Protein AF-A0A3N5JTE5-F1 (afdb_monomer_lite)

Foldseek 3Di:
DDPVVVVVVVVVVVCCVVPNPDDDDDDDDDDDDDDDPPPVQPLVPDQALVSNCVSPFCPDQDPLSVVFQGFQQKDADLQALEEEEEAEADPVCSVPSYHLPPPSNVVVQVVQVVVVHGRNRYIYYYLARGADVPNDGDDPVRSVVRNVSVVSSCVRNVHNYYHYDDDNSVCSVVVDPDDPDD

Structure (mmCIF, N/CA/C/O backbone):
data_AF-A0A3N5JTE5-F1
#
_entry.id   AF-A0A3N5JTE5-F1
#
loop_
_atom_site.group_PDB
_atom_site.id
_atom_site.type_symbol
_atom_site.label_atom_id
_atom_site.label_alt_id
_atom_site.label_comp_id
_atom_site.label_asym_id
_atom_site.label_entity_id
_atom_site.label_seq_id
_atom_site.pdbx_PDB_ins_code
_atom_site.Cartn_x
_atom_site.Cartn_y
_atom_site.Cartn_z
_atom_site.occupancy
_atom_site.B_iso_or_equiv
_atom_site.auth_seq_id
_atom_site.auth_comp_id
_atom_site.auth_asym_id
_atom_site.auth_atom_id
_atom_site.pdbx_PDB_model_num
ATOM 1 N N 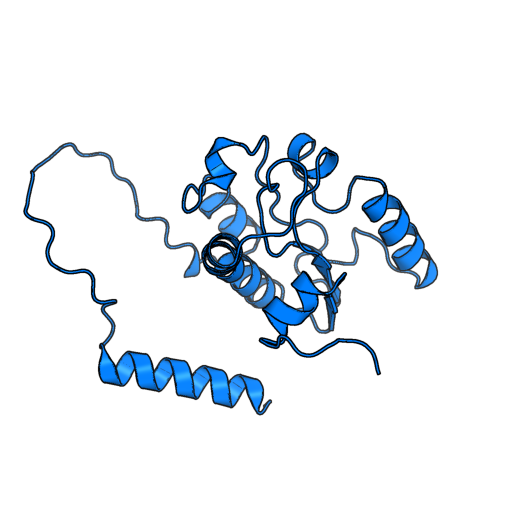. MET A 1 1 ? -1.242 15.566 20.775 1.00 49.59 1 MET A N 1
ATOM 2 C CA . MET A 1 1 ? -0.903 16.072 19.432 1.00 49.59 1 MET A CA 1
ATOM 3 C C . MET A 1 1 ? 0.564 15.757 19.233 1.00 49.59 1 MET A C 1
ATOM 5 O O . MET A 1 1 ? 1.393 16.322 19.936 1.00 49.59 1 MET A O 1
ATOM 9 N N . ASP A 1 2 ? 0.837 14.717 18.450 1.00 66.81 2 ASP A N 1
ATOM 10 C CA . ASP A 1 2 ? 2.086 13.958 18.508 1.00 66.81 2 ASP A CA 1
ATOM 11 C C . ASP A 1 2 ? 3.288 14.742 17.982 1.00 66.81 2 ASP A C 1
ATOM 13 O O . ASP A 1 2 ? 3.189 15.488 17.007 1.00 66.81 2 ASP A O 1
ATOM 17 N N . ALA A 1 3 ? 4.446 14.543 18.616 1.00 60.31 3 ALA A N 1
ATOM 18 C CA . ALA A 1 3 ? 5.701 15.216 18.275 1.00 60.31 3 ALA A CA 1
ATOM 19 C C . ALA A 1 3 ? 6.102 15.038 16.796 1.00 60.31 3 ALA A C 1
ATOM 21 O O . ALA A 1 3 ? 6.791 15.885 16.232 1.00 60.31 3 ALA A O 1
ATOM 22 N N . ILE A 1 4 ? 5.632 13.963 16.158 1.00 61.03 4 ILE A N 1
ATOM 23 C CA . ILE A 1 4 ? 5.839 13.664 14.738 1.00 61.03 4 ILE A CA 1
ATOM 24 C C . ILE A 1 4 ? 5.017 14.605 13.853 1.00 61.03 4 ILE A C 1
ATOM 26 O O . ILE A 1 4 ? 5.566 15.208 12.935 1.00 61.03 4 ILE A O 1
ATOM 30 N N . ILE A 1 5 ? 3.734 14.806 14.174 1.00 63.41 5 ILE A N 1
ATOM 31 C CA . ILE A 1 5 ? 2.852 15.730 13.447 1.00 63.41 5 ILE A CA 1
ATOM 32 C C . ILE A 1 5 ? 3.439 17.141 13.508 1.00 63.41 5 ILE A C 1
ATOM 34 O O . ILE A 1 5 ? 3.558 17.808 12.485 1.00 63.41 5 ILE A O 1
ATOM 38 N N . TYR A 1 6 ? 3.905 17.564 14.687 1.00 65.31 6 TYR A N 1
ATOM 39 C CA . TYR A 1 6 ? 4.551 18.867 14.843 1.00 65.31 6 TYR A CA 1
ATOM 40 C C . TYR A 1 6 ? 5.797 19.011 13.957 1.00 65.31 6 TYR A C 1
ATOM 42 O O . TYR A 1 6 ? 5.994 20.048 13.329 1.00 65.31 6 TYR A O 1
ATOM 50 N N . LYS A 1 7 ? 6.619 17.963 13.853 1.00 65.19 7 LYS A N 1
ATOM 51 C CA . LYS A 1 7 ? 7.844 17.981 13.045 1.00 65.19 7 LYS A CA 1
ATOM 52 C C . LYS A 1 7 ? 7.551 18.034 11.542 1.00 65.19 7 LYS A C 1
ATOM 54 O O . LYS A 1 7 ? 8.237 18.754 10.824 1.00 65.19 7 LYS A O 1
ATOM 59 N N . ILE A 1 8 ? 6.500 17.346 11.096 1.00 65.25 8 ILE A N 1
ATOM 60 C CA . ILE A 1 8 ? 6.012 17.384 9.711 1.00 65.25 8 ILE A CA 1
ATOM 61 C C . ILE A 1 8 ? 5.494 18.786 9.364 1.00 65.25 8 ILE A C 1
ATOM 63 O O . ILE A 1 8 ? 5.892 19.347 8.347 1.00 65.25 8 ILE A O 1
ATOM 67 N N . TYR A 1 9 ? 4.685 19.397 10.235 1.00 72.12 9 TYR A N 1
ATOM 68 C CA . TYR A 1 9 ? 4.211 20.770 10.024 1.00 72.12 9 TYR A CA 1
ATOM 69 C C . TYR A 1 9 ? 5.360 21.780 9.938 1.00 72.12 9 TYR A C 1
ATOM 71 O O . TYR A 1 9 ? 5.338 22.646 9.070 1.00 72.12 9 TYR A O 1
ATOM 79 N N . GLN A 1 10 ? 6.380 21.651 10.791 1.00 70.75 10 GLN A N 1
ATOM 80 C CA . GLN A 1 10 ? 7.549 22.538 10.764 1.00 70.75 10 GLN A CA 1
ATOM 81 C C . GLN A 1 10 ? 8.352 22.417 9.460 1.00 70.75 10 GLN A C 1
ATOM 83 O O . GLN A 1 10 ? 8.784 23.432 8.921 1.00 70.75 10 GLN A O 1
ATOM 88 N N . LEU A 1 11 ? 8.504 21.201 8.925 1.00 68.12 11 LEU A N 1
ATOM 89 C CA . LEU A 1 11 ? 9.159 20.964 7.633 1.00 68.12 11 LEU A CA 1
ATOM 90 C C . LEU A 1 11 ? 8.391 21.620 6.476 1.00 68.12 11 LEU A C 1
ATOM 92 O O . LEU A 1 11 ? 8.987 22.351 5.688 1.00 68.12 11 LEU A O 1
ATOM 96 N N . PHE A 1 12 ? 7.067 21.443 6.425 1.00 67.62 12 PHE A N 1
ATOM 97 C CA . PHE A 1 12 ? 6.233 22.071 5.395 1.00 67.62 12 PHE A CA 1
ATOM 98 C C . PHE A 1 12 ? 6.225 23.602 5.491 1.00 67.62 12 PHE A C 1
ATOM 100 O O . PHE A 1 12 ? 6.257 24.281 4.468 1.00 67.62 12 PHE A O 1
ATOM 107 N N . SER A 1 13 ? 6.217 24.169 6.701 1.00 68.94 13 SER A N 1
ATOM 108 C CA . SER A 1 13 ? 6.288 25.624 6.879 1.00 68.94 13 SER A CA 1
ATOM 109 C C . SER A 1 13 ? 7.618 26.210 6.400 1.00 68.94 13 SER A C 1
ATOM 111 O O . SER A 1 13 ? 7.609 27.264 5.771 1.00 68.94 13 SER A O 1
ATOM 113 N N . GLN A 1 14 ? 8.740 25.521 6.633 1.00 71.31 14 GLN A N 1
ATOM 114 C CA . GLN A 1 14 ? 10.054 25.977 6.169 1.00 71.31 14 GLN A CA 1
ATOM 115 C C . GLN A 1 14 ? 10.188 25.933 4.643 1.00 71.31 14 GLN A C 1
ATOM 117 O O . GLN A 1 14 ? 10.749 26.860 4.067 1.00 71.31 14 GLN A O 1
ATOM 122 N N . GLU A 1 15 ? 9.648 24.913 3.968 1.00 64.81 15 GLU A N 1
ATOM 123 C CA . GLU A 1 15 ? 9.653 24.870 2.497 1.00 64.81 15 GLU A CA 1
ATOM 124 C C . GLU A 1 15 ? 8.791 25.980 1.878 1.00 64.81 15 GLU A C 1
ATOM 126 O O . GLU A 1 15 ? 9.218 26.620 0.916 1.00 64.81 15 GLU A O 1
ATOM 131 N N . ILE A 1 16 ? 7.621 26.266 2.458 1.00 66.25 16 ILE A N 1
ATOM 132 C CA . ILE A 1 16 ? 6.728 27.343 1.997 1.00 66.25 16 ILE A CA 1
ATOM 133 C C . ILE A 1 16 ? 7.362 28.724 2.211 1.00 66.25 16 ILE A C 1
ATOM 135 O O . ILE A 1 16 ? 7.219 29.605 1.365 1.00 66.25 16 ILE A O 1
ATOM 139 N N . GLU A 1 17 ? 8.079 28.930 3.317 1.00 71.19 17 GLU A N 1
ATOM 140 C CA . GLU A 1 17 ? 8.771 30.193 3.595 1.00 71.19 17 GLU A CA 1
ATOM 141 C C . GLU A 1 17 ? 9.964 30.419 2.650 1.00 71.19 17 GLU A C 1
ATOM 143 O O . GLU A 1 17 ? 10.238 31.555 2.263 1.00 71.19 17 GLU A O 1
ATOM 148 N N . LEU A 1 18 ? 10.642 29.344 2.231 1.00 57.78 18 LEU A N 1
ATOM 149 C CA . LEU A 1 18 ? 11.830 29.425 1.378 1.00 57.78 18 LEU A CA 1
ATOM 150 C C . LEU A 1 18 ? 11.510 29.514 -0.124 1.00 57.78 18 LEU A C 1
ATOM 152 O O . LEU A 1 18 ? 12.254 30.161 -0.862 1.00 57.78 18 LEU A O 1
ATOM 156 N N . TYR A 1 19 ? 10.428 28.875 -0.580 1.00 62.12 19 TYR A N 1
ATOM 157 C CA . TYR A 1 19 ? 10.093 28.750 -2.007 1.00 62.12 19 TYR A CA 1
ATOM 158 C C . TYR A 1 19 ? 8.733 29.353 -2.392 1.00 62.12 19 TYR A C 1
ATOM 160 O O . TYR A 1 19 ? 8.390 29.401 -3.572 1.00 62.12 19 TYR A O 1
ATOM 168 N N . GLY A 1 20 ? 7.954 29.852 -1.429 1.00 62.81 20 GLY A N 1
ATOM 169 C CA . GLY A 1 20 ? 6.567 30.235 -1.678 1.00 62.81 20 GLY A CA 1
ATOM 170 C C . GLY A 1 20 ? 5.714 29.031 -2.091 1.00 62.81 20 GLY A C 1
ATOM 171 O O . GLY A 1 20 ? 6.067 27.878 -1.859 1.00 62.81 20 GLY A O 1
ATOM 172 N N . ASN A 1 21 ? 4.564 29.288 -2.717 1.00 59.22 21 ASN A N 1
ATOM 173 C CA . ASN A 1 21 ? 3.636 28.233 -3.145 1.00 59.22 21 ASN A CA 1
ATOM 174 C C . ASN A 1 21 ? 3.978 27.636 -4.530 1.00 59.22 21 ASN A C 1
ATOM 176 O O . ASN A 1 21 ? 3.153 26.939 -5.120 1.00 59.22 21 ASN A O 1
ATOM 180 N N . GLU A 1 22 ? 5.164 27.930 -5.068 1.00 55.03 22 GLU A N 1
ATOM 181 C CA . GLU A 1 22 ? 5.630 27.461 -6.373 1.00 55.03 22 GLU A CA 1
ATOM 182 C C . GLU A 1 22 ? 6.799 26.484 -6.186 1.00 55.03 22 GLU A C 1
ATOM 184 O O . GLU A 1 22 ? 7.889 26.858 -5.759 1.00 55.03 22 GLU A O 1
ATOM 189 N N . LEU A 1 23 ? 6.595 25.209 -6.536 1.00 45.91 23 LEU A N 1
ATOM 190 C CA . LEU A 1 23 ? 7.712 24.279 -6.710 1.00 45.91 23 LEU A CA 1
ATOM 191 C C . LEU A 1 23 ? 8.561 24.770 -7.891 1.00 45.91 23 LEU A C 1
ATOM 193 O O . LEU A 1 23 ? 8.061 24.869 -9.011 1.00 45.91 23 LEU A O 1
ATOM 197 N N . ALA A 1 24 ? 9.842 25.053 -7.652 1.00 39.28 24 ALA A N 1
ATOM 198 C CA . ALA A 1 24 ? 10.766 25.571 -8.656 1.00 39.28 24 ALA A CA 1
ATOM 199 C C . ALA A 1 24 ? 10.972 24.591 -9.834 1.00 39.28 24 ALA A C 1
ATOM 201 O O . ALA A 1 24 ? 11.871 23.750 -9.826 1.00 39.28 24 ALA A O 1
ATOM 202 N N . LEU A 1 25 ? 10.160 24.732 -10.881 1.00 42.03 25 LEU A N 1
ATOM 203 C CA . LEU A 1 25 ? 10.433 24.223 -12.221 1.00 42.03 25 LEU A CA 1
ATOM 204 C C . LEU A 1 25 ? 10.873 25.415 -13.079 1.00 42.03 25 LEU A C 1
ATOM 206 O O . LEU A 1 25 ? 10.119 26.364 -13.273 1.00 42.03 25 LEU A O 1
ATOM 210 N N . GLY A 1 26 ? 12.121 25.391 -13.553 1.00 35.72 26 GLY A N 1
ATOM 211 C CA . GLY A 1 26 ? 12.658 26.426 -14.442 1.00 35.72 26 GLY A CA 1
ATOM 212 C C . GLY A 1 26 ? 11.864 26.558 -15.755 1.00 35.72 26 GLY A C 1
ATOM 213 O O . GLY A 1 26 ? 11.117 25.648 -16.122 1.00 35.72 26 GLY A O 1
ATOM 214 N N . PRO A 1 27 ? 12.016 27.678 -16.487 1.00 36.28 27 PRO A N 1
ATOM 215 C CA . PRO A 1 27 ? 11.136 28.013 -17.600 1.00 36.28 27 PRO A CA 1
ATOM 216 C C . PRO A 1 27 ? 11.341 27.065 -18.788 1.00 36.28 27 PRO A C 1
ATOM 218 O O . PRO A 1 27 ? 12.437 26.970 -19.344 1.00 36.28 27 PRO A O 1
ATOM 221 N N . VAL A 1 28 ? 10.265 26.398 -19.208 1.00 40.78 28 VAL A N 1
ATOM 222 C CA . VAL A 1 28 ? 10.202 25.667 -20.478 1.00 40.78 28 VAL A CA 1
ATOM 223 C C . VAL A 1 28 ? 9.650 26.619 -21.535 1.00 40.78 28 VAL A C 1
ATOM 225 O O . VAL A 1 28 ? 8.559 27.167 -21.387 1.00 40.78 28 VAL A O 1
ATOM 228 N N . ALA A 1 29 ? 10.449 26.854 -22.575 1.00 35.16 29 ALA A N 1
ATOM 229 C CA . ALA A 1 29 ? 10.121 27.730 -23.689 1.00 35.16 29 ALA A CA 1
ATOM 230 C C . ALA A 1 29 ? 8.839 27.285 -24.413 1.00 35.16 29 ALA A C 1
ATOM 232 O O . ALA A 1 29 ? 8.602 26.095 -24.624 1.00 35.16 29 ALA A O 1
ATOM 233 N N . ALA A 1 30 ? 8.042 28.282 -24.789 1.00 42.50 30 ALA A N 1
ATOM 234 C CA . ALA A 1 30 ? 6.744 28.154 -25.427 1.00 42.50 30 ALA A CA 1
ATOM 235 C C . ALA A 1 30 ? 6.792 27.377 -26.753 1.00 42.50 30 ALA A C 1
ATOM 237 O O . ALA A 1 30 ? 7.586 27.685 -27.643 1.00 42.50 30 ALA A O 1
ATOM 238 N N . ALA A 1 31 ? 5.868 26.430 -26.898 1.00 35.78 31 ALA A N 1
ATOM 239 C CA . ALA A 1 31 ? 5.375 25.954 -28.181 1.00 35.78 31 ALA A CA 1
ATOM 240 C C . ALA A 1 31 ? 3.849 25.840 -28.075 1.00 35.78 31 ALA A C 1
ATOM 242 O O . ALA A 1 31 ? 3.325 25.173 -27.182 1.00 35.78 31 ALA A O 1
ATOM 243 N N . GLU A 1 32 ? 3.163 26.575 -28.944 1.00 35.03 32 GLU A N 1
ATOM 244 C CA . GLU A 1 32 ? 1.717 26.762 -28.955 1.00 35.03 32 GLU A CA 1
ATOM 245 C C . GLU A 1 32 ? 0.965 25.568 -29.573 1.00 35.03 32 GLU A C 1
ATOM 247 O O . GLU A 1 32 ? 1.311 25.065 -30.639 1.00 35.03 32 GLU A O 1
ATOM 252 N N . ASP A 1 33 ? -0.108 25.211 -28.865 1.00 36.53 33 ASP A N 1
ATOM 253 C CA . ASP A 1 33 ? -1.443 24.823 -29.331 1.00 36.53 33 ASP A CA 1
ATOM 254 C C . ASP A 1 33 ? -1.686 23.460 -30.011 1.00 36.53 33 ASP A C 1
ATOM 256 O O . ASP A 1 33 ? -1.514 23.273 -31.212 1.00 36.53 33 ASP A O 1
ATOM 260 N N . GLN A 1 34 ? -2.259 22.544 -29.220 1.00 37.78 34 GLN A N 1
ATOM 261 C CA . GLN A 1 34 ? -3.394 21.699 -29.604 1.00 37.78 34 GLN A CA 1
ATOM 262 C C . GLN A 1 34 ? -4.218 21.417 -28.340 1.00 37.78 34 GLN A C 1
ATOM 264 O O . GLN A 1 34 ? -3.802 20.671 -27.453 1.00 37.78 34 GLN A O 1
ATOM 269 N N . GLN A 1 35 ? -5.390 22.048 -28.254 1.00 40.25 35 GLN A N 1
ATOM 270 C CA . GLN A 1 35 ? -6.387 21.864 -27.202 1.00 40.25 35 GLN A CA 1
ATOM 271 C C . GLN A 1 35 ? -6.738 20.384 -27.004 1.00 40.25 35 GLN A C 1
ATOM 273 O O . GLN A 1 35 ? -7.597 19.823 -27.676 1.00 40.25 35 GLN A O 1
ATOM 278 N N . THR A 1 36 ? -6.106 19.768 -26.010 1.00 33.97 36 THR A N 1
ATOM 279 C CA . THR A 1 36 ? -6.683 18.647 -25.274 1.00 33.97 36 THR A CA 1
ATOM 280 C C . THR A 1 36 ? -6.811 19.151 -23.850 1.00 33.97 36 THR A C 1
ATOM 282 O O . THR A 1 36 ? -5.807 19.451 -23.208 1.00 33.97 36 THR A O 1
ATOM 285 N N . THR A 1 37 ? -8.036 19.328 -23.369 1.00 36.91 37 THR A N 1
ATOM 286 C CA . THR A 1 37 ? -8.341 19.683 -21.980 1.00 36.91 37 THR A CA 1
ATOM 287 C C . THR A 1 37 ? -7.919 18.540 -21.056 1.00 36.91 37 THR A C 1
ATOM 289 O O . THR A 1 37 ? -8.747 17.778 -20.567 1.00 36.91 37 THR A O 1
ATOM 292 N N . LEU A 1 38 ? -6.617 18.379 -20.841 1.00 41.25 38 LEU A N 1
ATOM 293 C CA . LEU A 1 38 ? -6.073 17.585 -19.755 1.00 41.25 38 LEU A CA 1
ATOM 294 C C . LEU A 1 38 ? -6.146 18.484 -18.528 1.00 41.25 38 LEU A C 1
ATOM 296 O O . LEU A 1 38 ? -5.224 19.246 -18.247 1.00 41.25 38 LEU A O 1
ATOM 300 N N . GLN A 1 39 ? -7.283 18.442 -17.831 1.00 41.81 39 GLN A N 1
ATOM 301 C CA . GLN A 1 39 ? -7.311 18.873 -16.440 1.00 41.81 39 GLN A CA 1
ATOM 302 C C . GLN A 1 39 ? -6.150 18.152 -15.757 1.00 41.81 39 GLN A C 1
ATOM 304 O O . GLN A 1 39 ? -6.124 16.922 -15.709 1.00 41.81 39 GLN A O 1
ATOM 309 N N . SER A 1 40 ? -5.145 18.901 -15.311 1.00 54.88 40 SER A N 1
ATOM 310 C CA . SER A 1 40 ? -4.087 18.369 -14.466 1.00 54.88 40 SER A CA 1
ATOM 311 C C . SER A 1 40 ? -4.775 17.758 -13.251 1.00 54.88 40 SER A C 1
ATOM 313 O O . SER A 1 40 ? -5.314 18.490 -12.421 1.00 54.88 40 SER A O 1
ATOM 315 N N . VAL A 1 41 ? -4.857 16.431 -13.201 1.00 61.12 41 VAL A N 1
ATOM 316 C CA . VAL A 1 41 ? -5.575 15.726 -12.143 1.00 61.12 41 VAL A CA 1
ATOM 317 C C . VAL A 1 41 ? -4.888 16.039 -10.816 1.00 61.12 41 VAL A C 1
ATOM 319 O O . VAL A 1 41 ? -3.781 15.567 -10.553 1.00 61.12 41 VAL A O 1
ATOM 322 N N . ASN A 1 42 ? -5.524 16.873 -9.995 1.00 87.12 42 ASN A N 1
ATOM 323 C CA . ASN A 1 42 ? -5.021 17.242 -8.679 1.00 87.12 42 ASN A CA 1
ATOM 324 C C . ASN A 1 42 ? -5.505 16.213 -7.655 1.00 87.12 42 ASN A C 1
ATOM 326 O O . ASN A 1 42 ? -6.423 16.469 -6.878 1.00 87.12 42 ASN A O 1
ATOM 330 N N . TRP A 1 43 ? -4.898 15.027 -7.683 1.00 95.25 43 TRP A N 1
ATOM 331 C CA . TRP A 1 43 ? -5.279 13.916 -6.809 1.00 95.25 43 TRP A CA 1
ATOM 332 C C . TRP A 1 43 ? -5.114 14.223 -5.316 1.00 95.25 43 TRP A C 1
ATOM 334 O O . TRP A 1 43 ? -5.728 13.583 -4.463 1.00 95.25 43 TRP A O 1
ATOM 344 N N . GLN A 1 44 ? -4.323 15.242 -4.980 1.00 94.88 44 GLN A N 1
ATOM 345 C CA . GLN A 1 44 ? -4.159 15.738 -3.619 1.00 94.88 44 GLN A CA 1
ATOM 346 C C . GLN A 1 44 ? -5.469 16.302 -3.045 1.00 94.88 44 GLN A C 1
ATOM 348 O O . GLN A 1 44 ? -5.659 16.286 -1.828 1.00 94.88 44 GLN A O 1
ATOM 353 N N . GLN A 1 45 ? -6.381 16.765 -3.906 1.00 95.19 45 GLN A N 1
ATOM 354 C CA . GLN A 1 45 ? -7.695 17.283 -3.520 1.00 95.19 45 GLN A CA 1
ATOM 355 C C . GLN A 1 45 ? -8.784 16.209 -3.444 1.00 95.19 45 GLN A C 1
ATOM 357 O O . GLN A 1 45 ? -9.904 16.547 -3.066 1.00 95.19 45 GLN A O 1
ATOM 362 N N . ALA A 1 46 ? -8.469 14.941 -3.743 1.00 96.81 46 ALA A N 1
ATOM 363 C CA . ALA A 1 46 ? -9.427 13.852 -3.604 1.00 96.81 46 ALA A CA 1
ATOM 364 C C . ALA A 1 46 ? -10.061 13.866 -2.205 1.00 96.81 46 ALA A C 1
ATOM 366 O O . ALA A 1 46 ? -9.362 13.988 -1.192 1.00 96.81 46 ALA A O 1
ATOM 367 N N . SER A 1 47 ? -11.385 13.743 -2.174 1.00 96.81 47 SER A N 1
ATOM 368 C CA . SER A 1 47 ? -12.218 13.777 -0.968 1.00 96.81 47 SER A CA 1
ATOM 369 C C . SER A 1 47 ? -12.619 12.383 -0.478 1.00 96.81 47 SER A C 1
ATOM 371 O O . SER A 1 47 ? -13.117 12.232 0.637 1.00 96.81 47 SER A O 1
ATOM 373 N N . SER A 1 48 ? -12.379 11.354 -1.293 1.00 97.75 48 SER A N 1
ATOM 374 C CA . SER A 1 48 ? -12.657 9.953 -0.976 1.00 97.75 48 SER A CA 1
ATOM 375 C C . SER A 1 48 ? -11.615 9.014 -1.587 1.00 97.75 48 SER A C 1
ATOM 377 O O . SER A 1 48 ? -10.887 9.382 -2.511 1.00 97.75 48 SER A O 1
ATOM 379 N N . LEU A 1 49 ? -11.531 7.783 -1.069 1.00 98.12 49 LEU A N 1
ATOM 380 C CA . LEU A 1 49 ? -10.643 6.753 -1.624 1.00 98.12 49 LEU A CA 1
ATOM 381 C C . LEU A 1 49 ? -11.028 6.355 -3.052 1.00 98.12 49 LEU A C 1
ATOM 383 O O . LEU A 1 49 ? -10.140 6.061 -3.846 1.00 98.12 49 LEU A O 1
ATOM 387 N N . GLU A 1 50 ? -12.323 6.350 -3.362 1.00 97.69 50 GLU A N 1
ATOM 388 C CA . GLU A 1 50 ? -12.845 6.071 -4.703 1.00 97.69 50 GLU A CA 1
ATOM 389 C C . GLU A 1 50 ? -12.384 7.147 -5.689 1.00 97.69 50 GLU A C 1
ATOM 391 O O . GLU A 1 50 ? -11.736 6.834 -6.684 1.00 97.69 50 GLU A O 1
ATOM 396 N N . GLU A 1 51 ? -12.581 8.422 -5.339 1.00 97.62 51 GLU A N 1
ATOM 397 C CA . GLU A 1 51 ? -12.110 9.546 -6.149 1.00 97.62 51 GLU A CA 1
ATOM 398 C C . GLU A 1 51 ? -10.586 9.512 -6.336 1.00 97.62 51 GLU A C 1
ATOM 400 O O . GLU A 1 51 ? -10.087 9.707 -7.445 1.00 97.62 51 GLU A O 1
ATOM 405 N N . LEU A 1 52 ? -9.834 9.213 -5.271 1.00 98.31 52 LEU A N 1
ATOM 406 C CA . LEU A 1 52 ? -8.386 9.064 -5.365 1.00 98.31 52 LEU A CA 1
ATOM 407 C C . LEU A 1 52 ? -8.009 7.938 -6.336 1.00 98.31 52 LEU A C 1
ATOM 409 O O . LEU A 1 52 ? -7.126 8.138 -7.169 1.00 98.31 52 LEU A O 1
ATOM 413 N N . ALA A 1 53 ? -8.650 6.770 -6.236 1.00 97.88 53 ALA A N 1
ATOM 414 C CA . ALA A 1 53 ? -8.384 5.631 -7.110 1.00 97.88 53 ALA A CA 1
ATOM 415 C C . ALA A 1 53 ? -8.620 5.996 -8.583 1.00 97.88 53 ALA A C 1
ATOM 417 O O . ALA A 1 53 ? -7.734 5.782 -9.418 1.00 97.88 53 ALA A O 1
ATOM 418 N N . ASP A 1 54 ? -9.754 6.627 -8.883 1.00 97.12 54 ASP A N 1
ATOM 419 C CA . ASP A 1 54 ? -10.109 7.084 -10.228 1.00 97.12 54 ASP A CA 1
ATOM 420 C C . ASP A 1 54 ? -9.095 8.084 -10.782 1.00 97.12 54 ASP A C 1
ATOM 422 O O . ASP A 1 54 ? -8.719 8.025 -11.952 1.00 97.12 54 ASP A O 1
ATOM 426 N N . GLN A 1 55 ? -8.573 8.964 -9.935 1.00 97.31 55 GLN A N 1
ATOM 427 C CA . GLN A 1 55 ? -7.622 9.990 -10.344 1.00 97.31 55 GLN A CA 1
ATOM 428 C C . GLN A 1 55 ? -6.209 9.449 -10.608 1.00 97.31 55 GLN A C 1
ATOM 430 O O . GLN A 1 55 ? -5.482 10.019 -11.424 1.00 97.31 55 GLN A O 1
ATOM 435 N N . ILE A 1 56 ? -5.800 8.353 -9.956 1.00 97.56 56 ILE A N 1
ATOM 436 C CA . ILE A 1 56 ? -4.406 7.873 -10.012 1.00 97.56 56 ILE A CA 1
ATOM 437 C C . ILE A 1 56 ? -4.213 6.534 -10.730 1.00 97.56 56 ILE A C 1
ATOM 439 O O . ILE A 1 56 ? -3.067 6.171 -11.002 1.00 97.56 56 ILE A O 1
ATOM 443 N N . HIS A 1 57 ? -5.274 5.786 -11.056 1.00 97.38 57 HIS A N 1
ATOM 444 C CA . HIS A 1 57 ? -5.142 4.434 -11.626 1.00 97.38 57 HIS A CA 1
ATOM 445 C C . HIS A 1 57 ? -4.364 4.386 -12.957 1.00 97.38 57 HIS A C 1
ATOM 447 O O . HIS A 1 57 ? -3.762 3.365 -13.301 1.00 97.38 57 HIS A O 1
ATOM 453 N N . THR A 1 58 ? -4.317 5.499 -13.694 1.00 96.94 58 THR A N 1
ATOM 454 C CA . THR A 1 58 ? -3.559 5.643 -14.947 1.00 96.94 58 THR A CA 1
ATOM 455 C C . THR A 1 58 ? -2.131 6.158 -14.757 1.00 96.94 58 THR A C 1
ATOM 457 O O . THR A 1 58 ? -1.414 6.296 -15.742 1.00 96.94 58 THR A O 1
ATOM 460 N N . CYS A 1 59 ? -1.667 6.386 -13.521 1.00 97.31 59 CYS A N 1
ATOM 461 C CA . CYS A 1 59 ? -0.371 6.997 -13.201 1.00 97.31 59 CYS A CA 1
ATOM 462 C C . CYS A 1 59 ? 0.801 6.442 -14.034 1.00 97.31 59 CYS A C 1
ATOM 464 O O . CYS A 1 59 ? 1.010 5.229 -14.095 1.00 97.31 59 CYS A O 1
ATOM 466 N N . THR A 1 60 ? 1.619 7.323 -14.617 1.00 97.25 60 THR A N 1
ATOM 467 C CA . THR A 1 60 ? 2.811 6.970 -15.416 1.00 97.25 60 THR A CA 1
ATOM 468 C C . THR A 1 60 ? 4.113 7.560 -14.866 1.00 97.25 60 THR A C 1
ATOM 470 O O . THR A 1 60 ? 5.114 7.622 -15.576 1.00 97.25 60 THR A O 1
ATOM 473 N N . LEU A 1 61 ? 4.124 7.996 -13.600 1.00 96.25 61 LEU A N 1
ATOM 474 C CA . LEU A 1 61 ? 5.238 8.755 -13.013 1.00 96.25 61 LEU A CA 1
ATOM 475 C C . LEU A 1 61 ? 6.556 7.965 -12.909 1.00 96.25 61 LEU A C 1
ATOM 477 O O . LEU A 1 61 ? 7.623 8.568 -12.854 1.00 96.25 61 LEU A O 1
ATOM 481 N N . CYS A 1 62 ? 6.513 6.628 -12.896 1.00 96.94 62 CYS A N 1
ATOM 482 C CA . CYS A 1 62 ? 7.706 5.780 -12.840 1.00 96.94 62 CYS A CA 1
ATOM 483 C C . CYS A 1 62 ? 7.683 4.660 -13.894 1.00 96.94 62 CYS A C 1
ATOM 485 O O . CYS A 1 62 ? 6.652 4.360 -14.505 1.00 96.94 62 CYS A O 1
ATOM 487 N N . GLN A 1 63 ? 8.829 3.999 -14.086 1.00 97.00 63 GLN A N 1
ATOM 488 C CA . GLN A 1 63 ? 9.009 2.959 -15.111 1.00 97.00 63 GLN A CA 1
ATOM 489 C C . GLN A 1 63 ? 8.107 1.732 -14.903 1.00 97.00 63 GLN A C 1
ATOM 491 O O . GLN A 1 63 ? 7.795 1.049 -15.874 1.00 97.00 63 GLN A O 1
ATOM 496 N N . LEU A 1 64 ? 7.639 1.478 -13.674 1.00 98.06 64 LEU A N 1
ATOM 497 C CA . LEU A 1 64 ? 6.753 0.347 -13.371 1.00 98.06 64 LEU A CA 1
ATOM 498 C C . LEU A 1 64 ? 5.418 0.420 -14.121 1.00 98.06 64 LEU A C 1
ATOM 500 O O . LEU A 1 64 ? 4.813 -0.611 -14.402 1.00 98.06 64 LEU A O 1
ATOM 504 N N . SER A 1 65 ? 4.980 1.624 -14.502 1.00 97.38 65 SER A N 1
ATOM 505 C CA . SER A 1 65 ? 3.785 1.817 -15.332 1.00 97.38 65 SER A CA 1
ATOM 506 C C . SER A 1 65 ? 3.876 1.149 -16.706 1.00 97.38 65 SER A C 1
ATOM 508 O O . SER A 1 65 ? 2.849 0.798 -17.273 1.00 97.38 65 SER A O 1
ATOM 510 N N . LYS A 1 66 ? 5.093 0.928 -17.220 1.00 96.81 66 LYS A N 1
ATOM 511 C CA . LYS A 1 66 ? 5.330 0.300 -18.527 1.00 96.81 66 LYS A CA 1
ATOM 512 C C . LYS A 1 66 ? 5.238 -1.222 -18.490 1.00 96.81 66 LYS A C 1
ATOM 514 O O . LYS A 1 66 ? 5.072 -1.836 -19.537 1.00 96.81 66 LYS A O 1
ATOM 519 N N . SER A 1 67 ? 5.417 -1.822 -17.314 1.00 95.69 67 SER A N 1
ATOM 520 C CA . SER A 1 67 ? 5.480 -3.277 -17.146 1.00 95.69 67 SER A CA 1
ATOM 521 C C . SER A 1 67 ? 4.333 -3.862 -16.330 1.00 95.69 67 SER A C 1
ATOM 523 O O . SER A 1 67 ? 4.155 -5.076 -16.367 1.00 95.69 67 SER A O 1
ATOM 525 N N . ARG A 1 68 ? 3.590 -3.042 -15.573 1.00 96.81 68 ARG A N 1
ATOM 526 C CA . ARG A 1 68 ? 2.419 -3.513 -14.821 1.00 96.81 68 ARG A CA 1
ATOM 527 C C . ARG A 1 68 ? 1.336 -4.017 -15.769 1.00 96.81 68 ARG A C 1
ATOM 529 O O . ARG A 1 68 ? 1.139 -3.450 -16.842 1.00 96.81 68 ARG A O 1
ATOM 536 N N . ASN A 1 69 ? 0.588 -5.017 -15.330 1.00 98.00 69 ASN A N 1
ATOM 537 C CA . ASN A 1 69 ? -0.671 -5.388 -15.962 1.00 98.00 69 ASN A CA 1
ATOM 538 C C . ASN A 1 69 ? -1.811 -4.542 -15.383 1.00 98.00 69 ASN A C 1
ATOM 540 O O . ASN A 1 69 ? -2.506 -3.844 -16.122 1.00 98.00 69 ASN A O 1
ATOM 544 N N . LYS A 1 70 ? -1.949 -4.520 -14.053 1.00 98.25 70 LYS A N 1
ATOM 545 C CA . LYS A 1 70 ? -2.965 -3.716 -13.372 1.00 98.25 70 LYS A CA 1
ATOM 546 C C . LYS A 1 70 ? -2.356 -2.795 -12.331 1.00 98.25 70 LYS A C 1
ATOM 548 O O . LYS A 1 70 ? -1.334 -3.076 -11.711 1.00 98.25 70 LYS A O 1
ATOM 553 N N . PHE A 1 71 ? -3.023 -1.666 -12.141 1.00 98.38 71 PHE A N 1
ATOM 554 C CA . PHE A 1 71 ? -2.782 -0.803 -11.000 1.00 98.38 71 PHE A CA 1
ATOM 555 C C . PHE A 1 71 ? -3.466 -1.408 -9.771 1.00 98.38 71 PHE A C 1
ATOM 557 O O . PHE A 1 71 ? -4.654 -1.715 -9.814 1.00 98.38 71 PHE A O 1
ATOM 564 N N . VAL A 1 72 ? -2.719 -1.584 -8.686 1.00 98.69 72 VAL A N 1
ATOM 565 C CA . VAL A 1 72 ? -3.195 -2.220 -7.454 1.00 98.69 72 VAL A CA 1
ATOM 566 C C . VAL A 1 72 ? -3.284 -1.156 -6.368 1.00 98.69 72 VAL A C 1
ATOM 568 O O . VAL A 1 72 ? -2.289 -0.818 -5.726 1.00 98.69 72 VAL A O 1
ATOM 571 N N . PHE A 1 73 ? -4.475 -0.584 -6.195 1.00 98.62 73 PHE A N 1
ATOM 572 C CA . PHE A 1 73 ? -4.697 0.577 -5.330 1.00 98.62 73 PHE A CA 1
ATOM 573 C C . PHE A 1 73 ? -4.696 0.229 -3.831 1.00 98.62 73 PHE A C 1
ATOM 575 O O . PHE A 1 73 ? -3.829 0.676 -3.065 1.00 98.62 73 PHE A O 1
ATOM 582 N N . GLY A 1 74 ? -5.691 -0.554 -3.428 1.00 97.94 74 GLY A N 1
ATOM 583 C CA . GLY A 1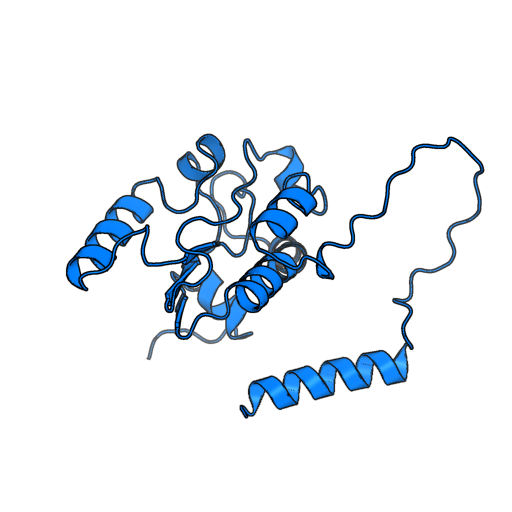 74 ? -6.044 -0.910 -2.059 1.00 97.94 74 GLY A CA 1
ATOM 584 C C . GLY A 1 74 ? -7.471 -1.465 -2.035 1.00 97.94 74 GLY A C 1
ATOM 585 O O . GLY A 1 74 ? -8.239 -1.181 -2.952 1.00 97.94 74 GLY A O 1
ATOM 586 N N . VAL A 1 75 ? -7.811 -2.283 -1.040 1.00 98.19 75 VAL A N 1
ATOM 587 C CA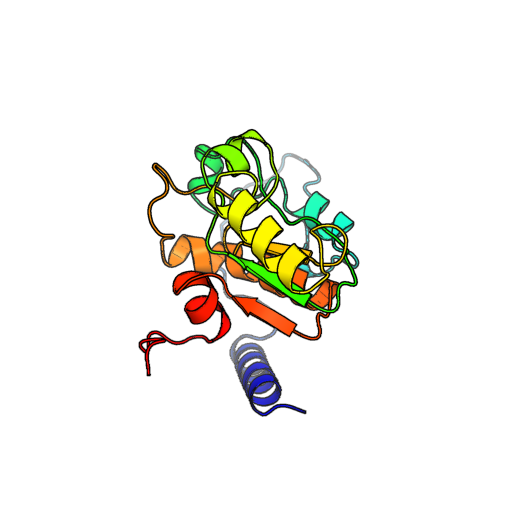 . VAL A 1 75 ? -9.139 -2.915 -0.894 1.00 98.19 75 VAL A CA 1
ATOM 588 C C . VAL A 1 75 ? -9.555 -2.982 0.572 1.00 98.19 75 VAL A C 1
ATOM 590 O O . VAL A 1 75 ? -8.711 -2.868 1.460 1.00 98.19 75 VAL A O 1
ATOM 593 N N . GLY A 1 76 ? -10.841 -3.221 0.822 1.00 97.62 76 GLY A N 1
ATOM 594 C CA . GLY A 1 76 ? -11.402 -3.383 2.164 1.00 97.62 76 GLY A CA 1
ATOM 595 C C . GLY A 1 76 ? -12.256 -2.191 2.587 1.00 97.62 76 GLY A C 1
ATOM 596 O O . GLY A 1 76 ? -12.729 -1.434 1.739 1.00 97.62 76 GLY A O 1
ATOM 597 N N . ASN A 1 77 ? -12.477 -2.029 3.890 1.00 98.12 77 ASN A N 1
ATOM 598 C CA . ASN A 1 77 ? -13.338 -0.973 4.425 1.00 98.12 77 ASN A CA 1
ATOM 599 C C . ASN A 1 77 ? -12.620 0.396 4.422 1.00 98.12 77 ASN A C 1
ATOM 601 O O . ASN A 1 77 ? -11.633 0.547 5.142 1.00 98.12 77 ASN A O 1
ATOM 605 N N . PRO A 1 78 ? -13.130 1.417 3.699 1.00 97.25 78 PRO A N 1
ATOM 606 C CA . PRO A 1 78 ? -12.568 2.774 3.679 1.00 97.25 78 PRO A CA 1
ATOM 607 C C . PRO A 1 78 ? -12.428 3.442 5.048 1.00 97.25 78 PRO A C 1
ATOM 609 O O . PRO A 1 78 ? -11.613 4.343 5.201 1.00 97.25 78 PRO A O 1
ATOM 612 N N . HIS A 1 79 ? -13.225 3.013 6.027 1.00 97.12 79 HIS A N 1
ATOM 613 C CA . HIS A 1 79 ? -13.272 3.552 7.386 1.00 97.12 79 HIS A CA 1
ATOM 614 C C . HIS A 1 79 ? -12.796 2.527 8.425 1.00 97.12 79 HIS A C 1
ATOM 616 O O . HIS A 1 79 ? -13.259 2.526 9.567 1.00 97.12 79 HIS A O 1
ATOM 622 N N . ALA A 1 80 ? -11.936 1.588 8.024 1.00 97.88 80 ALA A N 1
ATOM 623 C CA . ALA A 1 80 ? -11.400 0.586 8.930 1.00 97.88 80 ALA A CA 1
ATOM 624 C C . ALA A 1 80 ? -10.527 1.212 10.027 1.00 97.88 80 ALA A C 1
ATOM 626 O O . ALA A 1 80 ? -9.642 2.022 9.759 1.00 97.88 80 ALA A O 1
ATOM 627 N N . ASP A 1 81 ? -10.687 0.731 11.262 1.00 97.81 81 ASP A N 1
ATOM 628 C CA . ASP A 1 81 ? -9.803 1.106 12.372 1.00 97.81 81 ASP A CA 1
ATOM 629 C C . ASP A 1 81 ? -8.365 0.587 12.176 1.00 97.81 81 ASP A C 1
ATOM 631 O O . ASP A 1 81 ? -7.427 1.140 12.752 1.00 97.81 81 ASP A O 1
ATOM 635 N N . MET A 1 82 ? -8.182 -0.463 11.369 1.00 98.25 82 MET A N 1
ATOM 636 C CA . MET A 1 82 ? -6.883 -1.046 11.041 1.00 98.25 82 MET A CA 1
ATOM 637 C C . MET A 1 82 ? -6.607 -0.968 9.540 1.00 98.25 82 MET A C 1
ATOM 639 O O . MET A 1 82 ? -7.394 -1.453 8.724 1.00 98.25 82 MET A O 1
ATOM 643 N N . MET A 1 83 ? -5.430 -0.447 9.199 1.00 98.62 83 MET A N 1
ATOM 644 C CA . MET A 1 83 ? -4.874 -0.478 7.853 1.00 98.62 83 MET A CA 1
ATOM 645 C C . MET A 1 83 ? -3.642 -1.386 7.800 1.00 98.62 83 MET A C 1
ATOM 647 O O . MET A 1 83 ? -2.710 -1.233 8.584 1.00 98.62 83 MET A O 1
ATOM 651 N N . VAL A 1 84 ? -3.618 -2.329 6.865 1.00 98.62 84 VAL A N 1
ATOM 652 C CA . VAL A 1 84 ? -2.491 -3.225 6.598 1.00 98.62 84 VAL A CA 1
ATOM 653 C C . VAL A 1 84 ? -1.715 -2.695 5.398 1.00 98.62 84 VAL A C 1
ATOM 655 O O . VAL A 1 84 ? -2.296 -2.446 4.341 1.00 98.62 84 VAL A O 1
ATOM 658 N N . ILE A 1 85 ? -0.402 -2.523 5.550 1.00 98.62 85 ILE A N 1
ATOM 659 C CA . ILE A 1 85 ? 0.460 -1.951 4.511 1.00 98.62 85 ILE A CA 1
ATOM 660 C C . ILE A 1 85 ? 1.605 -2.906 4.194 1.00 98.62 85 ILE A C 1
ATOM 662 O O . ILE A 1 85 ? 2.447 -3.186 5.047 1.00 98.62 85 ILE A O 1
ATOM 666 N N . GLY A 1 86 ? 1.643 -3.380 2.952 1.00 97.75 86 GLY A N 1
ATOM 667 C CA . GLY A 1 86 ? 2.763 -4.128 2.392 1.00 97.75 86 GLY A CA 1
ATOM 668 C C . GLY A 1 86 ? 3.693 -3.282 1.524 1.00 97.75 86 GLY A C 1
ATOM 669 O O . GLY A 1 86 ? 3.580 -2.060 1.412 1.00 97.75 86 GLY A O 1
ATOM 670 N N . GLU A 1 87 ? 4.637 -3.964 0.889 1.00 97.12 87 GLU A N 1
ATOM 671 C CA . GLU A 1 87 ? 5.679 -3.359 0.064 1.00 97.12 87 GLU A CA 1
ATOM 672 C C . GLU A 1 87 ? 5.183 -3.001 -1.344 1.00 97.12 87 GLU A C 1
ATOM 674 O O . GLU A 1 87 ? 5.151 -1.831 -1.732 1.00 97.12 87 GLU A O 1
ATOM 679 N N . ALA A 1 88 ? 4.790 -4.012 -2.117 1.00 97.88 88 ALA A N 1
ATOM 680 C CA . ALA A 1 88 ? 4.415 -3.879 -3.515 1.00 97.88 88 ALA A CA 1
ATOM 681 C C . ALA A 1 88 ? 3.522 -5.052 -3.960 1.00 97.88 88 ALA A C 1
ATOM 683 O O . ALA A 1 88 ? 3.501 -6.095 -3.303 1.00 97.88 88 ALA A O 1
ATOM 684 N N . PRO A 1 89 ? 2.800 -4.922 -5.087 1.00 98.38 89 PRO A N 1
ATOM 685 C CA . PRO A 1 89 ? 2.065 -6.031 -5.681 1.00 98.38 89 PRO A CA 1
ATOM 686 C C . PRO A 1 89 ? 3.013 -7.133 -6.166 1.00 98.38 89 PRO A C 1
ATOM 688 O O . PRO A 1 89 ? 4.039 -6.846 -6.789 1.00 98.38 89 PRO A O 1
ATOM 691 N N . GLY A 1 90 ? 2.643 -8.391 -5.925 1.00 97.88 90 GLY A N 1
ATOM 692 C CA . GLY A 1 90 ? 3.263 -9.559 -6.541 1.00 97.88 90 GLY A CA 1
ATOM 693 C C . GLY A 1 90 ? 2.635 -9.899 -7.895 1.00 97.88 90 GLY A C 1
ATOM 694 O O . GLY A 1 90 ? 1.893 -9.115 -8.487 1.00 97.88 90 GLY A O 1
ATOM 695 N N . ALA A 1 91 ? 2.960 -11.084 -8.417 1.00 97.75 91 ALA A N 1
ATOM 696 C CA . ALA A 1 91 ? 2.503 -11.527 -9.737 1.00 97.75 91 ALA A CA 1
ATOM 697 C C . ALA A 1 91 ? 0.983 -11.742 -9.812 1.00 97.75 91 ALA A C 1
ATOM 699 O O . ALA A 1 91 ? 0.368 -11.404 -10.823 1.00 97.75 91 ALA A O 1
ATOM 700 N N . ASP A 1 92 ? 0.388 -12.305 -8.760 1.00 98.12 92 ASP A N 1
ATOM 701 C CA . ASP A 1 92 ? -1.054 -12.544 -8.709 1.00 98.12 92 ASP A CA 1
ATOM 702 C C . ASP A 1 92 ? -1.819 -11.240 -8.505 1.00 98.12 92 ASP A C 1
ATOM 704 O O . ASP A 1 92 ? -2.812 -11.004 -9.190 1.00 98.12 92 ASP A O 1
ATOM 708 N N . GLU A 1 93 ? -1.307 -10.357 -7.648 1.00 98.44 93 GLU A N 1
ATOM 709 C CA . GLU A 1 93 ? -1.858 -9.026 -7.407 1.00 98.44 93 GLU A CA 1
ATOM 710 C C . GLU A 1 93 ? -1.856 -8.183 -8.687 1.00 98.44 93 GLU A C 1
ATOM 712 O O . GLU A 1 93 ? -2.872 -7.595 -9.035 1.00 98.44 93 GLU A O 1
ATOM 717 N N . ASP A 1 94 ? -0.750 -8.165 -9.437 1.00 98.38 94 ASP A N 1
ATOM 718 C CA . ASP A 1 94 ? -0.638 -7.445 -10.715 1.00 98.38 94 ASP A CA 1
ATOM 719 C C . ASP A 1 94 ? -1.603 -7.981 -11.781 1.00 98.38 94 ASP A C 1
ATOM 721 O O . ASP A 1 94 ? -2.129 -7.229 -12.598 1.00 98.38 94 ASP A O 1
ATOM 725 N N . ARG A 1 95 ? -1.882 -9.288 -11.769 1.00 98.25 95 ARG A N 1
ATOM 726 C CA . ARG A 1 95 ? -2.849 -9.912 -12.680 1.00 98.25 95 ARG A CA 1
ATOM 727 C C . ARG A 1 95 ? -4.296 -9.627 -12.272 1.00 98.25 95 ARG A C 1
ATOM 729 O O . ARG A 1 95 ? -5.149 -9.427 -13.138 1.00 98.25 95 ARG A O 1
ATOM 736 N N . ILE A 1 96 ? -4.593 -9.658 -10.975 1.00 97.69 96 ILE A N 1
ATOM 737 C CA . ILE A 1 96 ? -5.958 -9.559 -10.440 1.00 97.69 96 ILE A CA 1
ATOM 738 C C . ILE A 1 96 ? -6.380 -8.098 -10.271 1.00 97.69 96 ILE A C 1
ATOM 740 O O . ILE A 1 96 ? -7.484 -7.748 -10.689 1.00 97.69 96 ILE A O 1
ATOM 744 N N . GLY A 1 97 ? -5.481 -7.228 -9.813 1.00 97.88 97 GLY A N 1
ATOM 745 C CA . GLY A 1 97 ? -5.738 -5.815 -9.519 1.00 97.88 97 GLY A CA 1
ATOM 746 C C . GLY A 1 97 ? -5.944 -5.528 -8.031 1.00 97.88 97 GLY A C 1
ATOM 747 O O . GLY A 1 97 ? -6.221 -4.391 -7.663 1.00 97.88 97 GLY A O 1
ATOM 748 N N . GLU A 1 98 ? -5.787 -6.533 -7.171 1.00 98.06 98 GLU A N 1
ATOM 749 C CA . GLU A 1 98 ? -6.033 -6.436 -5.732 1.00 98.06 98 GLU A CA 1
ATOM 750 C C . GLU A 1 98 ? -4.781 -6.823 -4.940 1.00 98.06 98 GLU A C 1
ATOM 752 O O . GLU A 1 98 ? -4.048 -7.716 -5.366 1.00 98.06 98 GLU A O 1
ATOM 757 N N . PRO A 1 99 ? -4.498 -6.168 -3.801 1.00 97.94 99 PRO A N 1
ATOM 758 C CA . PRO A 1 99 ? -3.327 -6.474 -2.994 1.00 97.94 99 PRO A CA 1
ATOM 759 C C . PRO A 1 99 ? -3.545 -7.763 -2.190 1.00 97.94 99 PRO A C 1
ATOM 761 O O . PRO A 1 99 ? -4.673 -8.074 -1.812 1.00 97.94 99 PRO A O 1
ATOM 764 N N . PHE A 1 100 ? -2.455 -8.473 -1.876 1.00 97.62 100 PHE A N 1
ATOM 765 C CA . PHE A 1 100 ? -2.450 -9.663 -1.014 1.00 97.62 100 PHE A CA 1
ATOM 766 C C . PHE A 1 100 ? -3.454 -10.747 -1.444 1.00 97.62 100 PHE A C 1
ATOM 768 O O . PHE A 1 100 ? -4.260 -11.195 -0.634 1.00 97.62 100 PHE A O 1
ATOM 775 N N . VAL A 1 101 ? -3.421 -11.169 -2.709 1.00 96.88 101 VAL A N 1
ATOM 776 C CA . VAL A 1 101 ? -4.285 -12.246 -3.243 1.00 96.88 101 VAL A CA 1
ATOM 777 C C . VAL A 1 101 ? -3.513 -13.527 -3.576 1.00 96.88 101 VAL A C 1
ATOM 779 O O . VAL A 1 101 ? -4.123 -14.554 -3.855 1.00 96.88 101 VAL A O 1
ATOM 782 N N . GLY A 1 102 ? -2.177 -13.491 -3.545 1.00 95.00 102 GLY A N 1
ATOM 783 C CA . GLY A 1 102 ? -1.337 -14.686 -3.635 1.00 95.00 102 GLY A CA 1
ATOM 784 C C . GLY A 1 102 ? -1.160 -15.406 -2.290 1.00 95.00 102 GLY A C 1
ATOM 785 O O . GLY A 1 102 ? -1.844 -15.138 -1.304 1.00 95.00 102 GLY A O 1
ATOM 786 N N . LYS A 1 103 ? -0.147 -16.279 -2.203 1.00 94.00 103 LYS A N 1
ATOM 787 C CA . LYS A 1 103 ? 0.157 -17.080 -0.993 1.00 94.00 103 LYS A CA 1
ATOM 788 C C . LYS A 1 103 ? 0.365 -16.252 0.281 1.00 94.00 103 LYS A C 1
ATOM 790 O O . LYS A 1 103 ? -0.012 -16.682 1.367 1.00 94.00 103 LYS A O 1
ATOM 795 N N . ALA A 1 104 ? 0.999 -15.083 0.161 1.00 92.69 104 ALA A N 1
ATOM 796 C CA . ALA A 1 104 ? 1.184 -14.179 1.297 1.00 92.69 104 ALA A CA 1
ATOM 797 C C . ALA A 1 104 ? -0.158 -13.597 1.773 1.00 92.69 104 ALA A C 1
ATOM 799 O O . ALA A 1 104 ? -0.353 -13.398 2.969 1.00 92.69 104 ALA A O 1
ATOM 800 N N . GLY A 1 105 ? -1.090 -13.389 0.842 1.00 96.06 105 GLY A N 1
ATOM 801 C CA . GLY A 1 105 ? -2.471 -13.016 1.116 1.00 96.06 105 GLY A CA 1
ATOM 802 C C . GLY A 1 105 ? -3.243 -14.081 1.874 1.00 96.06 105 GLY A C 1
ATOM 803 O O . GLY A 1 105 ? -3.812 -13.788 2.916 1.00 96.06 105 GLY A O 1
ATOM 804 N N . GLU A 1 106 ? -3.159 -15.339 1.442 1.00 96.69 106 GLU A N 1
ATOM 805 C CA . GLU A 1 106 ? -3.796 -16.452 2.161 1.00 96.69 106 GLU A CA 1
ATOM 806 C C . GLU A 1 106 ? -3.300 -16.576 3.612 1.00 96.69 106 GLU A C 1
ATOM 808 O O . GLU A 1 106 ? -4.044 -16.975 4.511 1.00 96.69 106 GLU A O 1
ATOM 813 N N . LEU A 1 107 ? -2.020 -16.269 3.852 1.00 96.31 107 LEU A N 1
ATOM 814 C CA . LEU A 1 107 ? -1.466 -16.231 5.202 1.00 96.31 107 LEU A CA 1
ATOM 815 C C . LEU A 1 107 ? -2.000 -15.033 5.996 1.00 96.31 107 LEU A C 1
ATOM 817 O O . LEU A 1 107 ? -2.375 -15.209 7.154 1.00 96.31 107 LEU A O 1
ATOM 821 N N . LEU A 1 108 ? -2.061 -13.848 5.382 1.00 97.00 108 LEU A N 1
ATOM 822 C CA . LEU A 1 108 ? -2.662 -12.662 5.990 1.00 97.00 108 LEU A CA 1
ATOM 823 C C . LEU A 1 108 ? -4.116 -12.929 6.397 1.00 97.00 108 LEU A C 1
ATOM 825 O O . LEU A 1 108 ? -4.486 -12.645 7.532 1.00 97.00 108 LEU A O 1
ATOM 829 N N . ASP A 1 109 ? -4.909 -13.553 5.530 1.00 97.38 109 ASP A N 1
ATOM 830 C CA . ASP A 1 109 ? -6.309 -13.877 5.806 1.00 97.38 109 ASP A CA 1
ATOM 831 C C . ASP A 1 109 ? -6.444 -14.800 7.027 1.00 97.38 109 ASP A C 1
ATOM 833 O O . ASP A 1 109 ? -7.279 -14.571 7.902 1.00 97.38 109 ASP A O 1
ATOM 837 N N . LYS A 1 110 ? -5.564 -15.804 7.150 1.00 97.75 110 LYS A N 1
ATOM 838 C CA . LYS A 1 110 ? -5.503 -16.680 8.334 1.00 97.75 110 LYS A CA 1
ATOM 839 C C . LYS A 1 110 ? -5.113 -15.918 9.603 1.00 97.75 110 LYS A C 1
ATOM 841 O O . LYS A 1 110 ? -5.664 -16.197 10.666 1.00 97.75 110 LYS A O 1
ATOM 846 N N . MET A 1 111 ? -4.172 -14.977 9.509 1.00 96.81 111 MET A N 1
ATOM 847 C CA . MET A 1 111 ? -3.748 -14.148 10.643 1.00 96.81 111 MET A CA 1
ATOM 848 C C . MET A 1 111 ? -4.868 -13.214 11.108 1.00 96.81 111 MET A C 1
ATOM 850 O O . MET A 1 111 ? -5.121 -13.136 12.307 1.00 96.81 111 MET A O 1
ATOM 854 N N . LEU A 1 112 ? -5.569 -12.559 10.177 1.00 97.44 112 LEU A N 1
ATOM 855 C CA . LEU A 1 112 ? -6.736 -11.728 10.477 1.00 97.44 112 LEU A CA 1
ATOM 856 C C . LEU A 1 112 ? -7.838 -12.563 11.139 1.00 97.44 112 LEU A C 1
ATOM 858 O O . LEU A 1 112 ? -8.335 -12.190 12.202 1.00 97.44 112 LEU A O 1
ATOM 862 N N . ALA A 1 113 ? -8.146 -13.738 10.581 1.00 97.94 113 ALA A N 1
ATOM 863 C CA . ALA A 1 113 ? -9.154 -14.635 11.139 1.00 97.94 113 ALA A CA 1
ATOM 864 C C . ALA A 1 113 ? -8.821 -15.068 12.577 1.00 97.94 113 ALA A C 1
ATOM 866 O O . ALA A 1 113 ? -9.709 -15.123 13.428 1.00 97.94 113 ALA A O 1
ATOM 867 N N . ALA A 1 114 ? -7.542 -15.317 12.883 1.00 97.75 114 ALA A N 1
ATOM 868 C CA . ALA A 1 114 ? -7.096 -15.687 14.228 1.00 97.75 114 ALA A CA 1
ATOM 869 C C . ALA A 1 114 ? -7.349 -14.592 15.281 1.00 97.75 114 ALA A C 1
ATOM 871 O O . ALA A 1 114 ? -7.488 -14.903 16.463 1.00 97.75 114 ALA A O 1
ATOM 872 N N . ILE A 1 115 ? -7.450 -13.328 14.861 1.00 95.94 115 ILE A N 1
ATOM 873 C CA . ILE A 1 115 ? -7.794 -12.184 15.718 1.00 95.94 115 ILE A CA 1
ATOM 874 C C . ILE A 1 115 ? -9.232 -11.690 15.493 1.00 95.94 115 ILE A C 1
ATOM 876 O O . ILE A 1 115 ? -9.564 -10.569 15.865 1.00 95.94 115 ILE A O 1
ATOM 880 N N . SER A 1 116 ? -10.099 -12.536 14.922 1.00 97.06 116 SER A N 1
ATOM 881 C CA . SER A 1 116 ? -11.513 -12.235 14.635 1.00 97.06 116 SER A CA 1
ATOM 882 C C . SER A 1 116 ? -11.736 -11.036 13.699 1.00 97.06 116 SER A C 1
ATOM 884 O O . SER A 1 116 ? -12.766 -10.368 13.779 1.00 97.06 116 SER A O 1
ATOM 886 N N . LEU A 1 117 ? -10.785 -10.779 12.798 1.00 97.12 117 LEU A N 1
ATOM 887 C CA . LEU A 1 117 ? -10.899 -9.819 11.700 1.00 97.12 117 LEU A CA 1
ATOM 888 C C . LEU A 1 117 ? -10.971 -10.550 10.349 1.00 97.12 117 LEU A C 1
ATOM 890 O O . LEU A 1 117 ? -10.667 -11.736 10.237 1.00 97.12 117 LEU A O 1
ATOM 894 N N . ASN A 1 118 ? -11.357 -9.829 9.302 1.00 97.25 118 ASN A N 1
ATOM 895 C CA . ASN A 1 118 ? -11.344 -10.291 7.911 1.00 97.25 118 ASN A CA 1
ATOM 896 C C . ASN A 1 118 ? -11.004 -9.136 6.950 1.00 97.25 118 ASN A C 1
ATOM 898 O O . ASN A 1 118 ? -10.898 -7.981 7.375 1.00 97.25 118 ASN A O 1
ATOM 902 N N . ARG A 1 119 ? -10.841 -9.441 5.656 1.00 95.62 119 ARG A N 1
ATOM 903 C CA . ARG A 1 119 ? -10.447 -8.465 4.622 1.00 95.62 119 ARG A CA 1
ATOM 904 C C . ARG A 1 119 ? -11.459 -7.334 4.459 1.00 95.62 119 ARG A C 1
ATOM 906 O O . ARG A 1 119 ? -11.078 -6.223 4.116 1.00 95.62 119 ARG A O 1
ATOM 913 N N . GLU A 1 120 ? -12.731 -7.605 4.723 1.00 96.50 120 GLU A N 1
ATOM 914 C CA . GLU A 1 120 ? -13.823 -6.640 4.634 1.00 96.50 120 GLU A CA 1
ATOM 915 C C . GLU A 1 120 ? -13.834 -5.667 5.821 1.00 96.50 120 GLU A C 1
ATOM 917 O O . GLU A 1 120 ? -14.392 -4.582 5.714 1.00 96.50 120 GLU A O 1
ATOM 922 N N . THR A 1 121 ? -13.223 -6.034 6.951 1.00 97.50 121 THR A N 1
ATOM 923 C CA . THR A 1 121 ? -13.162 -5.201 8.170 1.00 97.50 121 THR A CA 1
ATOM 924 C C . THR A 1 121 ? -11.897 -4.354 8.291 1.00 97.50 121 THR A C 1
ATOM 926 O O . THR A 1 121 ? -11.880 -3.409 9.080 1.00 97.50 121 THR A O 1
ATOM 929 N N . VAL A 1 122 ? -10.854 -4.664 7.520 1.00 98.44 122 VAL A N 1
ATOM 930 C CA . VAL A 1 122 ? -9.599 -3.898 7.468 1.00 98.44 122 VAL A CA 1
ATOM 931 C C . VAL A 1 122 ? -9.477 -3.154 6.139 1.00 98.44 122 VAL A C 1
ATOM 933 O O . VAL A 1 122 ? -10.227 -3.427 5.206 1.00 98.44 122 VAL A O 1
ATOM 936 N N . TYR A 1 123 ? -8.524 -2.230 6.031 1.00 98.75 123 TYR A N 1
ATOM 937 C CA . TYR A 1 123 ? -8.116 -1.658 4.746 1.00 98.75 123 TYR A CA 1
ATOM 938 C C . TYR A 1 123 ? -6.712 -2.145 4.388 1.00 98.75 123 TYR A C 1
ATOM 940 O O . TYR A 1 123 ? -5.799 -2.046 5.200 1.00 98.75 123 TYR A O 1
ATOM 948 N N . ILE A 1 124 ? -6.512 -2.696 3.194 1.00 98.69 124 ILE A N 1
ATOM 949 C CA . ILE A 1 124 ? -5.251 -3.322 2.777 1.00 98.69 124 ILE A CA 1
ATOM 950 C C . ILE A 1 124 ? -4.679 -2.553 1.592 1.00 98.69 124 ILE A C 1
ATOM 952 O O . ILE A 1 124 ? -5.349 -2.381 0.575 1.00 98.69 124 ILE A O 1
ATOM 956 N N . ALA A 1 125 ? -3.421 -2.130 1.688 1.00 98.50 125 ALA A N 1
ATOM 957 C CA . ALA A 1 125 ? -2.711 -1.429 0.624 1.00 98.50 125 ALA A CA 1
ATOM 958 C C . ALA A 1 125 ? -1.217 -1.801 0.594 1.00 98.50 125 ALA A C 1
ATOM 960 O O . ALA A 1 125 ? -0.710 -2.528 1.444 1.00 98.50 125 ALA A O 1
ATOM 961 N N . ASN A 1 126 ? -0.498 -1.281 -0.400 1.00 98.62 126 ASN A N 1
ATOM 962 C CA . ASN A 1 126 ? 0.960 -1.376 -0.519 1.00 98.62 126 ASN A CA 1
ATOM 963 C C . ASN A 1 126 ? 1.581 0.016 -0.690 1.00 98.62 126 ASN A C 1
ATOM 965 O O . ASN A 1 126 ? 0.888 0.935 -1.132 1.00 98.62 126 ASN A O 1
ATOM 969 N N . ILE A 1 127 ? 2.881 0.169 -0.409 1.00 98.12 127 ILE A N 1
ATOM 970 C CA . ILE A 1 127 ? 3.630 1.388 -0.769 1.00 98.12 127 ILE A CA 1
ATOM 971 C C . ILE A 1 127 ? 3.565 1.608 -2.279 1.00 98.12 127 ILE A C 1
ATOM 973 O O . ILE A 1 127 ? 3.100 2.651 -2.744 1.00 98.12 127 ILE A O 1
ATOM 977 N N . LEU A 1 128 ? 4.014 0.618 -3.052 1.00 98.50 128 LEU A N 1
ATOM 978 C CA . LEU A 1 128 ? 3.904 0.666 -4.502 1.00 98.50 128 LEU A CA 1
ATOM 979 C C . LEU A 1 128 ? 2.519 0.213 -4.958 1.00 98.50 128 LEU A C 1
ATOM 981 O O . LEU A 1 128 ? 1.947 -0.726 -4.412 1.00 98.50 128 LEU A O 1
ATOM 985 N N . LYS A 1 129 ? 2.005 0.842 -6.018 1.00 98.62 129 LYS A N 1
ATOM 986 C CA . LYS A 1 129 ? 0.747 0.445 -6.683 1.00 98.62 129 LYS A CA 1
ATOM 987 C C . LYS A 1 129 ? 0.961 -0.407 -7.931 1.00 98.62 129 LYS A C 1
ATOM 989 O O . LYS A 1 129 ? 0.013 -0.767 -8.618 1.00 98.62 129 LYS A O 1
ATOM 994 N N . CYS A 1 130 ? 2.219 -0.687 -8.259 1.00 98.62 130 CYS A N 1
ATOM 995 C CA . CYS A 1 130 ? 2.638 -1.394 -9.462 1.00 98.62 130 CYS A CA 1
ATOM 996 C C . CYS A 1 130 ? 3.691 -2.429 -9.078 1.00 98.62 130 CYS A C 1
ATOM 998 O O . CYS A 1 130 ? 4.551 -2.143 -8.244 1.00 98.62 130 CYS A O 1
ATOM 1000 N N . ARG A 1 131 ? 3.646 -3.601 -9.707 1.00 98.31 131 ARG A N 1
ATOM 1001 C CA . ARG A 1 131 ? 4.598 -4.684 -9.465 1.00 98.31 131 ARG A CA 1
ATOM 1002 C C . ARG A 1 131 ? 6.001 -4.354 -10.002 1.00 98.31 131 ARG A C 1
ATOM 1004 O O . ARG A 1 131 ? 6.138 -4.088 -11.200 1.00 98.31 131 ARG A O 1
ATOM 1011 N N . PRO A 1 132 ? 7.059 -4.449 -9.177 1.00 98.06 132 PRO A N 1
ATOM 1012 C CA . PRO A 1 132 ? 8.438 -4.447 -9.650 1.00 98.06 132 PRO A CA 1
ATOM 1013 C C . PRO A 1 132 ? 8.767 -5.677 -10.515 1.00 98.06 132 PRO A C 1
ATOM 1015 O O . PRO A 1 132 ? 8.312 -6.786 -10.210 1.00 98.06 132 PRO A O 1
ATOM 1018 N N . PRO A 1 133 ? 9.597 -5.541 -11.570 1.00 96.38 133 PRO A N 1
ATOM 1019 C CA . PRO A 1 133 ? 10.015 -6.668 -12.399 1.00 96.38 133 PRO A CA 1
ATOM 1020 C C . PRO A 1 133 ? 10.574 -7.822 -11.562 1.00 96.38 133 PRO A C 1
ATOM 1022 O O . PRO A 1 133 ? 11.433 -7.617 -10.710 1.00 96.38 133 PRO A O 1
ATOM 1025 N N . GLN A 1 134 ? 10.092 -9.041 -11.813 1.00 94.94 134 GLN A N 1
ATOM 1026 C CA . GLN A 1 134 ? 10.532 -10.254 -11.107 1.00 94.94 134 GLN A CA 1
ATOM 1027 C C . GLN A 1 134 ? 10.340 -10.211 -9.574 1.00 94.94 134 GLN A C 1
ATOM 1029 O O . GLN A 1 134 ? 10.981 -10.982 -8.869 1.00 94.94 134 GLN A O 1
ATOM 1034 N N . ASN A 1 135 ? 9.442 -9.360 -9.056 1.00 94.62 135 ASN A N 1
ATOM 1035 C CA . ASN A 1 135 ? 9.215 -9.160 -7.615 1.00 94.62 135 ASN A CA 1
ATOM 1036 C C . ASN A 1 135 ? 10.483 -8.731 -6.853 1.00 94.62 135 ASN A C 1
ATOM 1038 O O . ASN A 1 135 ? 10.656 -9.104 -5.695 1.00 94.62 135 ASN A O 1
ATOM 1042 N N . ARG A 1 136 ? 11.390 -7.988 -7.503 1.00 96.50 136 ARG A N 1
ATOM 1043 C CA . ARG A 1 136 ? 12.507 -7.347 -6.798 1.00 96.50 136 ARG A CA 1
ATOM 1044 C C . ARG A 1 136 ? 12.000 -6.308 -5.795 1.00 96.50 136 ARG A C 1
ATOM 1046 O O . ARG A 1 136 ? 10.911 -5.764 -5.973 1.00 96.50 136 ARG A O 1
ATOM 1053 N N . ASP A 1 137 ? 12.862 -5.929 -4.863 1.00 95.31 137 ASP A N 1
ATOM 1054 C CA . ASP A 1 137 ? 12.616 -4.786 -3.990 1.00 95.31 137 ASP A CA 1
ATOM 1055 C C . ASP A 1 137 ? 12.347 -3.485 -4.793 1.00 95.31 137 ASP A C 1
ATOM 1057 O O . ASP A 1 137 ? 12.963 -3.252 -5.851 1.00 95.31 137 ASP A O 1
ATOM 1061 N N . PRO A 1 138 ? 11.467 -2.601 -4.284 1.00 96.25 138 PRO A N 1
ATOM 1062 C CA . PRO A 1 138 ? 11.287 -1.236 -4.753 1.00 96.25 138 PRO A CA 1
ATOM 1063 C C . PRO A 1 138 ? 12.590 -0.445 -4.785 1.00 96.25 138 PRO A C 1
ATOM 1065 O O . PRO A 1 138 ? 13.363 -0.432 -3.825 1.00 96.25 138 PRO A O 1
ATOM 1068 N N . LEU A 1 139 ? 12.796 0.305 -5.864 1.00 96.44 139 LEU A N 1
ATOM 1069 C CA . LEU A 1 139 ? 13.855 1.304 -5.901 1.00 96.44 139 LEU A CA 1
ATOM 1070 C C . LEU A 1 139 ? 13.446 2.547 -5.090 1.00 96.44 139 LEU A C 1
ATOM 1072 O O . LEU A 1 139 ? 12.256 2.874 -5.020 1.00 96.44 139 LEU A O 1
ATOM 1076 N N . PRO A 1 140 ? 14.410 3.302 -4.530 1.00 94.56 140 PRO A N 1
ATOM 1077 C CA . PRO A 1 140 ? 14.115 4.519 -3.773 1.00 94.56 140 PRO A CA 1
ATOM 1078 C C . PRO A 1 140 ? 13.255 5.532 -4.537 1.00 94.56 140 PRO A C 1
ATOM 1080 O O . PRO A 1 140 ? 12.301 6.068 -3.982 1.00 94.56 140 PRO A O 1
ATOM 1083 N N . ASN A 1 141 ? 13.530 5.744 -5.827 1.00 96.12 141 ASN A N 1
ATOM 1084 C CA . ASN A 1 141 ? 12.752 6.654 -6.669 1.00 96.12 141 ASN A CA 1
ATOM 1085 C C . ASN A 1 141 ? 11.318 6.153 -6.920 1.00 96.12 141 ASN A C 1
ATOM 1087 O O . ASN A 1 141 ? 10.389 6.953 -6.967 1.00 96.12 141 ASN A O 1
ATOM 1091 N N . GLU A 1 142 ? 11.115 4.839 -7.060 1.00 97.44 142 GLU A N 1
ATOM 1092 C CA . GLU A 1 142 ? 9.782 4.239 -7.210 1.00 97.44 142 GLU A CA 1
ATOM 1093 C C . GLU A 1 142 ? 8.946 4.467 -5.949 1.00 97.44 142 GLU A C 1
ATOM 1095 O O . GLU A 1 142 ? 7.789 4.877 -6.043 1.00 97.44 142 GLU A O 1
ATOM 1100 N N . MET A 1 143 ? 9.548 4.268 -4.772 1.00 96.12 143 MET A N 1
ATOM 1101 C CA . MET A 1 143 ? 8.896 4.545 -3.492 1.00 96.12 143 MET A CA 1
ATOM 1102 C C . MET A 1 143 ? 8.617 6.034 -3.312 1.00 96.12 143 MET A C 1
ATOM 1104 O O . MET A 1 143 ? 7.505 6.387 -2.940 1.00 96.12 143 MET A O 1
ATOM 1108 N N . GLN A 1 144 ? 9.579 6.909 -3.614 1.00 95.00 144 GLN A N 1
ATOM 1109 C CA . GLN A 1 144 ? 9.419 8.359 -3.478 1.00 95.00 144 GLN A CA 1
ATOM 1110 C C . GLN A 1 144 ? 8.241 8.888 -4.306 1.00 95.00 144 GLN A C 1
ATOM 1112 O O . GLN A 1 144 ? 7.482 9.725 -3.827 1.00 95.00 144 GLN A O 1
ATOM 1117 N N . LEU A 1 145 ? 8.062 8.379 -5.526 1.00 97.00 145 LEU A N 1
ATOM 1118 C CA . LEU A 1 145 ? 6.975 8.797 -6.414 1.00 97.00 145 LEU A CA 1
ATOM 1119 C C . LEU A 1 145 ? 5.613 8.214 -6.014 1.00 97.00 145 LEU A C 1
ATOM 1121 O O . LEU A 1 145 ? 4.584 8.816 -6.304 1.00 97.00 145 LEU A O 1
ATOM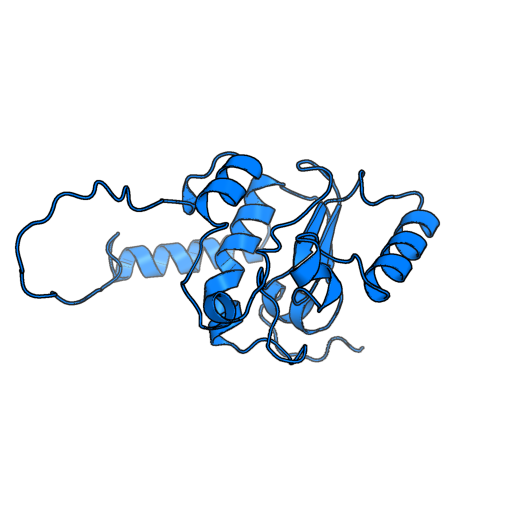 1125 N N . CYS A 1 146 ? 5.589 7.045 -5.370 1.00 97.56 146 CYS A N 1
ATOM 1126 C CA . CYS A 1 146 ? 4.356 6.307 -5.092 1.00 97.56 146 CYS A CA 1
ATOM 1127 C C . CYS A 1 146 ? 3.852 6.462 -3.643 1.00 97.56 146 CYS A C 1
ATOM 1129 O O . CYS A 1 146 ? 2.644 6.410 -3.403 1.00 97.56 146 CYS A O 1
ATOM 1131 N N . LYS A 1 147 ? 4.755 6.707 -2.680 1.00 96.94 147 LYS A N 1
ATOM 1132 C CA . LYS A 1 147 ? 4.449 6.963 -1.259 1.00 96.94 147 LYS A CA 1
ATOM 1133 C C . LYS A 1 147 ? 3.409 8.080 -1.066 1.00 96.94 147 LYS A C 1
ATOM 1135 O O . LYS A 1 147 ? 2.532 7.877 -0.229 1.00 96.94 147 LYS A O 1
ATOM 1140 N N . PRO A 1 148 ? 3.407 9.196 -1.825 1.00 97.62 148 PRO A N 1
ATOM 1141 C CA . PRO A 1 148 ? 2.391 10.238 -1.666 1.00 97.62 148 PRO A CA 1
ATOM 1142 C C . PRO A 1 148 ? 0.948 9.735 -1.845 1.00 97.62 148 PRO A C 1
ATOM 1144 O O . PRO A 1 148 ? 0.062 10.158 -1.107 1.00 97.62 148 PRO A O 1
ATOM 1147 N N . TYR A 1 149 ? 0.710 8.769 -2.741 1.00 98.31 149 TYR A N 1
ATOM 1148 C CA . TYR A 1 149 ? -0.611 8.149 -2.887 1.00 98.31 149 TYR A CA 1
ATOM 1149 C C . TYR A 1 149 ? -1.017 7.356 -1.647 1.00 98.31 149 TYR A C 1
ATOM 1151 O O . TYR A 1 149 ? -2.164 7.432 -1.217 1.00 98.31 149 TYR A O 1
ATOM 1159 N N . LEU A 1 150 ? -0.080 6.611 -1.053 1.00 98.44 150 LEU A N 1
ATOM 1160 C CA . LEU A 1 150 ? -0.332 5.882 0.189 1.00 98.44 150 LEU A CA 1
ATOM 1161 C C . LEU A 1 150 ? -0.621 6.843 1.349 1.00 98.44 150 LEU A C 1
ATOM 1163 O O . LEU A 1 150 ? -1.541 6.594 2.119 1.00 98.44 150 LEU A O 1
ATOM 1167 N N . LEU A 1 151 ? 0.120 7.949 1.458 1.00 98.06 151 LEU A N 1
ATOM 1168 C CA . LEU A 1 151 ? -0.132 8.965 2.483 1.00 98.06 151 LEU A CA 1
ATOM 1169 C C . LEU A 1 151 ? -1.529 9.573 2.338 1.00 98.06 151 LEU A C 1
ATOM 1171 O O . LEU A 1 151 ? -2.241 9.687 3.331 1.00 98.06 151 LEU A O 1
ATOM 1175 N N . LYS A 1 152 ? -1.965 9.865 1.106 1.00 98.38 152 LYS A N 1
ATOM 1176 C CA . LYS A 1 152 ? -3.332 10.332 0.855 1.00 98.38 152 LYS A CA 1
ATOM 1177 C C . LYS A 1 152 ? -4.381 9.266 1.187 1.00 98.38 152 LYS A C 1
ATOM 1179 O O . LYS A 1 152 ? -5.427 9.597 1.729 1.00 98.38 152 LYS A O 1
ATOM 1184 N N . GLN A 1 153 ? -4.106 7.983 0.935 1.00 98.56 153 GLN A N 1
ATOM 1185 C CA . GLN A 1 153 ? -4.990 6.904 1.392 1.00 98.56 153 GLN A CA 1
ATOM 1186 C C . GLN A 1 153 ? -5.091 6.849 2.922 1.00 98.56 153 GLN A C 1
ATOM 1188 O O . GLN A 1 153 ? -6.189 6.658 3.439 1.00 98.56 153 GLN A O 1
ATOM 1193 N N . ILE A 1 154 ? -3.981 7.026 3.647 1.00 98.50 154 ILE A N 1
ATOM 1194 C CA . ILE A 1 154 ? -3.968 7.070 5.119 1.00 98.50 154 ILE A CA 1
ATOM 1195 C C . ILE A 1 154 ? -4.761 8.280 5.626 1.00 98.50 154 ILE A C 1
ATOM 1197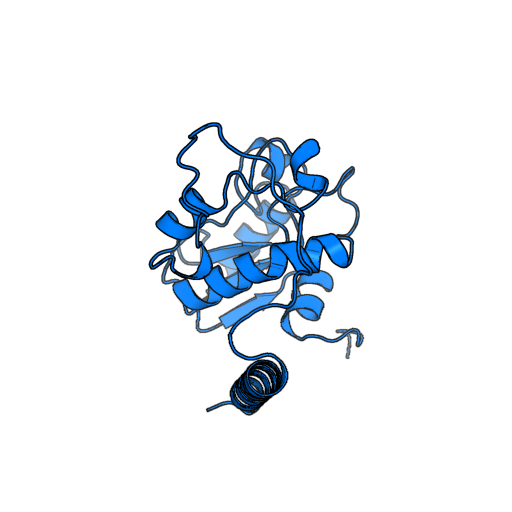 O O . ILE A 1 154 ? -5.568 8.129 6.536 1.00 98.50 154 ILE A O 1
ATOM 1201 N N . GLU A 1 155 ? -4.585 9.455 5.017 1.00 98.25 155 GLU A N 1
ATOM 1202 C CA . GLU A 1 155 ? -5.356 10.664 5.336 1.00 98.25 155 GLU A CA 1
ATOM 1203 C C . GLU A 1 155 ? -6.865 10.415 5.180 1.00 98.25 155 GLU A C 1
ATOM 1205 O O . GLU A 1 155 ? -7.638 10.639 6.111 1.00 98.25 155 GLU A O 1
ATOM 1210 N N . LEU A 1 156 ? -7.276 9.888 4.023 1.00 98.25 156 LEU A N 1
ATOM 1211 C CA . LEU A 1 156 ? -8.682 9.661 3.684 1.00 98.25 156 LEU A CA 1
ATOM 1212 C C . LEU A 1 156 ? -9.341 8.549 4.507 1.00 98.25 156 LEU A C 1
ATOM 1214 O O . LEU A 1 156 ? -10.523 8.651 4.825 1.00 98.25 156 LEU A O 1
ATOM 1218 N N . SER A 1 157 ? -8.598 7.490 4.840 1.00 97.56 157 SER A N 1
ATOM 1219 C CA . SER A 1 157 ? -9.126 6.378 5.645 1.00 97.56 157 SER A CA 1
ATOM 1220 C C . SER A 1 157 ? -9.053 6.628 7.150 1.00 97.56 157 SER A C 1
ATOM 1222 O O . SER A 1 157 ? -9.855 6.070 7.894 1.00 97.56 157 SER A O 1
ATOM 1224 N N . SER A 1 158 ? -8.129 7.486 7.599 1.00 97.94 158 SER A N 1
ATOM 1225 C CA . SER A 1 158 ? -7.914 7.846 9.006 1.00 97.94 158 SER A CA 1
ATOM 1226 C C . SER A 1 158 ? -7.920 6.641 9.974 1.00 97.94 158 SER A C 1
ATOM 1228 O O . SER A 1 158 ? -8.674 6.640 10.954 1.00 97.94 158 SER A O 1
ATOM 1230 N N . PRO A 1 159 ? -7.092 5.601 9.737 1.00 98.12 159 PRO A N 1
ATOM 1231 C CA . PRO A 1 159 ? -7.075 4.405 10.572 1.00 98.12 159 PRO A CA 1
ATOM 1232 C C . PRO A 1 159 ? -6.496 4.706 11.959 1.00 98.12 159 PRO A C 1
ATOM 1234 O O . PRO A 1 159 ? -5.612 5.549 12.121 1.00 98.12 159 PRO A O 1
ATOM 1237 N N . LYS A 1 160 ? -6.931 3.954 12.973 1.00 98.19 160 LYS A N 1
ATOM 1238 C CA . LYS A 1 160 ? -6.373 4.031 14.335 1.00 98.19 160 LYS A CA 1
ATOM 1239 C C . LYS A 1 160 ? -5.048 3.283 14.462 1.00 98.19 160 LYS A C 1
ATOM 1241 O O . LYS A 1 160 ? -4.211 3.650 15.282 1.00 98.19 160 LYS A O 1
ATOM 1246 N N . ILE A 1 161 ? -4.879 2.207 13.692 1.00 97.44 161 ILE A N 1
ATOM 1247 C CA . ILE A 1 161 ? -3.705 1.332 13.724 1.00 97.44 161 ILE A CA 1
ATOM 1248 C C . ILE A 1 161 ? -3.233 1.061 12.297 1.00 97.44 161 ILE A C 1
ATOM 1250 O O . ILE A 1 161 ? -4.028 0.710 11.427 1.00 97.44 161 ILE A O 1
ATOM 1254 N N . ILE A 1 162 ? -1.921 1.150 12.083 1.00 98.25 162 ILE A N 1
ATOM 1255 C CA . ILE A 1 162 ? -1.270 0.736 10.840 1.00 98.25 162 ILE A CA 1
ATOM 1256 C C . ILE A 1 162 ? -0.376 -0.476 11.120 1.00 98.25 162 ILE A C 1
ATOM 1258 O O . ILE A 1 162 ? 0.592 -0.384 11.873 1.00 98.25 162 ILE A O 1
ATOM 1262 N N . LEU A 1 163 ? -0.682 -1.609 10.489 1.00 97.25 163 LEU A N 1
ATOM 1263 C CA . LEU A 1 163 ? 0.130 -2.822 10.520 1.00 97.25 163 LEU A CA 1
ATOM 1264 C C . LEU A 1 163 ? 1.053 -2.861 9.298 1.00 97.25 163 LEU A C 1
ATOM 1266 O O . LEU A 1 163 ? 0.613 -3.118 8.178 1.00 97.25 163 LEU A O 1
ATOM 1270 N N . CYS A 1 164 ? 2.346 -2.636 9.520 1.00 96.88 164 CYS A N 1
ATOM 1271 C CA . CYS A 1 164 ? 3.362 -2.738 8.475 1.00 96.88 164 CYS A CA 1
ATOM 1272 C C . CYS A 1 164 ? 3.805 -4.195 8.299 1.00 96.88 164 CYS A C 1
ATOM 1274 O O . CYS A 1 164 ? 4.352 -4.795 9.225 1.00 96.88 164 CYS A O 1
ATOM 1276 N N . LEU A 1 165 ? 3.623 -4.756 7.105 1.00 94.88 165 LEU A N 1
ATOM 1277 C CA . LEU A 1 165 ? 4.068 -6.107 6.772 1.00 94.88 165 LEU A CA 1
ATOM 1278 C C . LEU A 1 165 ? 5.396 -6.060 6.015 1.00 94.88 165 LEU A C 1
ATOM 1280 O O . LEU A 1 165 ? 5.442 -5.887 4.798 1.00 94.88 165 LEU A O 1
ATOM 1284 N N . GLY A 1 166 ? 6.484 -6.248 6.762 1.00 91.88 166 GLY A N 1
ATOM 1285 C CA . GLY A 1 166 ? 7.845 -6.319 6.233 1.00 91.88 166 GLY A CA 1
ATOM 1286 C C . GLY A 1 166 ? 8.650 -5.032 6.412 1.00 91.88 166 GLY A C 1
ATOM 1287 O O . GLY A 1 166 ? 8.118 -3.959 6.705 1.00 91.88 166 GLY A O 1
ATOM 1288 N N . ARG A 1 167 ? 9.973 -5.150 6.235 1.00 93.81 167 ARG A N 1
ATOM 1289 C CA . ARG A 1 167 ? 10.909 -4.051 6.515 1.00 93.81 167 ARG A CA 1
ATOM 1290 C C . ARG A 1 167 ? 10.676 -2.825 5.644 1.00 93.81 167 ARG A C 1
ATOM 1292 O O . ARG A 1 167 ? 10.810 -1.717 6.136 1.00 93.81 167 ARG A O 1
ATOM 1299 N N . ILE A 1 168 ? 10.323 -3.010 4.371 1.00 93.69 168 ILE A N 1
ATOM 1300 C CA . ILE A 1 168 ? 10.196 -1.892 3.431 1.00 93.69 168 ILE A CA 1
ATOM 1301 C C . ILE A 1 168 ? 8.973 -1.042 3.786 1.00 93.69 168 ILE A C 1
ATOM 1303 O O . ILE A 1 168 ? 9.101 0.176 3.878 1.00 93.69 168 ILE A O 1
ATOM 1307 N N . ALA A 1 169 ? 7.838 -1.683 4.097 1.00 95.19 169 ALA A N 1
ATOM 1308 C CA . ALA A 1 169 ? 6.645 -1.028 4.643 1.00 95.19 169 ALA A CA 1
ATOM 1309 C C . ALA A 1 169 ? 6.972 -0.195 5.892 1.00 95.19 169 ALA A C 1
ATOM 1311 O O . ALA A 1 169 ? 6.704 1.006 5.932 1.00 95.19 16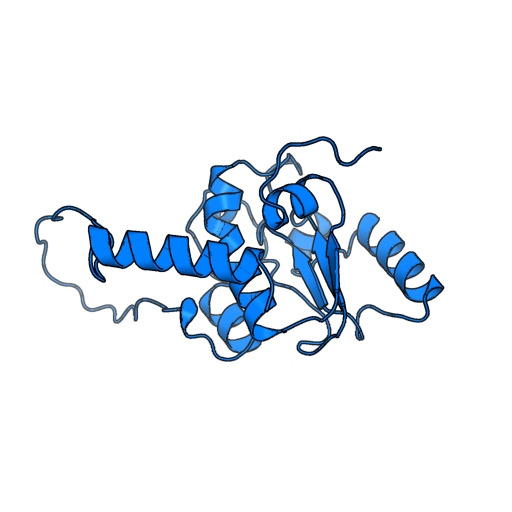9 ALA A O 1
ATOM 1312 N N . ALA A 1 170 ? 7.614 -0.824 6.879 1.00 95.19 170 ALA A N 1
ATOM 1313 C CA . ALA A 1 170 ? 7.960 -0.174 8.136 1.00 95.19 170 ALA A CA 1
ATOM 1314 C C . ALA A 1 170 ? 8.957 0.982 7.947 1.00 95.19 170 ALA A C 1
ATOM 1316 O O . ALA A 1 170 ? 8.702 2.086 8.412 1.00 95.19 170 ALA A O 1
ATOM 1317 N N . HIS A 1 171 ? 10.056 0.770 7.220 1.00 94.19 171 HIS A N 1
ATOM 1318 C CA . HIS A 1 171 ? 11.082 1.790 6.981 1.00 94.19 171 HIS A CA 1
ATOM 1319 C C . HIS A 1 171 ? 10.530 2.997 6.217 1.00 94.19 171 HIS A C 1
ATOM 1321 O O . HIS A 1 171 ? 10.857 4.135 6.546 1.00 94.19 171 HIS A O 1
ATOM 1327 N N . ALA A 1 172 ? 9.667 2.775 5.219 1.00 91.94 172 ALA A N 1
ATOM 1328 C CA . ALA A 1 172 ? 9.093 3.867 4.441 1.00 91.94 172 ALA A CA 1
ATOM 1329 C C . ALA A 1 172 ? 8.161 4.761 5.272 1.00 91.94 172 ALA A C 1
ATOM 1331 O O . ALA A 1 172 ? 8.112 5.969 5.027 1.00 91.94 172 ALA A O 1
ATOM 1332 N N . LEU A 1 173 ? 7.420 4.183 6.225 1.00 92.94 173 LEU A N 1
ATOM 1333 C CA . LEU A 1 173 ? 6.481 4.918 7.079 1.00 92.94 173 LEU A CA 1
ATOM 1334 C C . LEU A 1 173 ? 7.138 5.516 8.325 1.00 92.94 173 LEU A C 1
ATOM 1336 O O . LEU A 1 173 ? 6.759 6.607 8.733 1.00 92.94 173 LEU A O 1
ATOM 1340 N N . LEU A 1 174 ? 8.125 4.832 8.904 1.00 93.69 174 LEU A N 1
ATOM 1341 C CA . LEU A 1 174 ? 8.886 5.314 10.062 1.00 93.69 174 LEU A CA 1
ATOM 1342 C C . LEU A 1 174 ? 10.054 6.232 9.677 1.00 93.69 174 LEU A C 1
ATOM 1344 O O . LEU A 1 174 ? 10.675 6.819 10.556 1.00 93.69 174 LEU A O 1
ATOM 1348 N N . GLU A 1 175 ? 10.364 6.332 8.383 1.00 91.50 175 GLU A N 1
ATOM 1349 C CA . GLU A 1 175 ? 11.462 7.140 7.838 1.00 91.50 175 GLU A CA 1
ATOM 1350 C C . GLU A 1 175 ? 12.819 6.796 8.465 1.00 91.50 175 GLU A C 1
ATOM 1352 O O . GLU A 1 175 ? 13.641 7.658 8.768 1.00 91.50 175 GLU A O 1
ATOM 1357 N N . THR A 1 176 ? 13.053 5.496 8.643 1.00 91.94 176 THR A N 1
ATOM 1358 C CA . THR A 1 176 ? 14.271 4.951 9.247 1.00 91.94 176 THR A CA 1
ATOM 1359 C C . THR A 1 176 ? 14.853 3.825 8.404 1.00 91.94 176 THR A C 1
ATOM 1361 O O . THR A 1 176 ? 14.150 3.159 7.645 1.00 91.94 176 THR A O 1
ATOM 1364 N N . THR A 1 177 ? 16.156 3.602 8.549 1.00 88.62 177 THR A N 1
ATOM 1365 C CA . THR A 1 177 ? 16.863 2.427 8.019 1.00 88.62 177 THR A CA 1
ATOM 1366 C C . THR A 1 177 ? 17.386 1.517 9.126 1.00 88.62 177 THR A C 1
ATOM 1368 O O . THR A 1 177 ? 18.120 0.572 8.839 1.00 88.62 177 THR A O 1
ATOM 1371 N N . GLU A 1 178 ? 17.065 1.823 10.383 1.00 91.06 178 GLU A N 1
ATOM 1372 C CA . GLU A 1 178 ? 17.495 1.030 11.529 1.00 91.06 178 GLU A CA 1
ATOM 1373 C C . GLU A 1 178 ? 16.907 -0.388 11.472 1.00 91.06 178 GLU A C 1
ATOM 1375 O O . GLU A 1 178 ? 15.780 -0.573 11.008 1.00 91.06 178 GLU A O 1
ATOM 1380 N N . PRO A 1 179 ? 17.649 -1.413 11.928 1.00 88.31 179 PRO A N 1
ATOM 1381 C CA . PRO A 1 179 ? 17.115 -2.764 12.022 1.00 88.31 179 PRO A CA 1
ATOM 1382 C C . PRO A 1 179 ? 15.842 -2.813 12.877 1.00 88.31 179 PRO A C 1
ATOM 1384 O O . PRO A 1 179 ? 15.795 -2.261 13.968 1.00 88.31 179 PRO A O 1
ATOM 1387 N N . LEU A 1 180 ? 14.827 -3.542 12.407 1.00 83.88 180 LEU A N 1
ATOM 1388 C CA . LEU A 1 180 ? 13.562 -3.744 13.135 1.00 83.88 180 LEU A CA 1
ATOM 1389 C C . LEU A 1 180 ? 13.626 -4.879 14.172 1.00 83.88 180 LEU A C 1
ATOM 1391 O O . LEU A 1 180 ? 12.617 -5.206 14.793 1.00 83.88 180 LEU A O 1
ATOM 1395 N N . ALA A 1 181 ? 14.785 -5.521 14.313 1.00 79.44 181 ALA A N 1
ATOM 1396 C CA . ALA A 1 181 ? 15.022 -6.524 15.340 1.00 79.44 181 ALA A CA 1
ATOM 1397 C C . ALA A 1 181 ? 15.477 -5.838 16.634 1.00 79.44 181 ALA A C 1
ATOM 1399 O O . ALA A 1 181 ? 16.274 -4.901 16.583 1.00 79.44 181 ALA A O 1
ATOM 1400 N N . ALA A 1 182 ? 14.967 -6.328 17.765 1.00 54.59 182 ALA A N 1
ATOM 1401 C CA . ALA A 1 182 ? 15.497 -6.018 19.090 1.00 54.59 182 ALA A CA 1
ATOM 1402 C C . ALA A 1 182 ? 16.793 -6.795 19.361 1.00 54.59 182 ALA A C 1
ATOM 1404 O O . ALA A 1 182 ? 16.909 -7.936 18.849 1.00 54.59 182 ALA A O 1
#

Secondary structure (DSSP, 8-state):
--HHHHHHHHHHHHHHHHHTTS---PPPPP------------GGG--SHHHHHHHHTT--SSGGGGT-SS---EEE-TT-SEEEEES---HHHHHHSSSS-SHHHHHHHHHHHHTT--TTTSEEEES-SSPPGGGPPPPHHHHHHHHHHHHHHHHHH--SEEEE-SHHHHHHHHT--S-S--

pLDDT: mean 86.58, std 19.39, range [33.97, 98.75]

Sequence (182 aa):
MDAIIYKIYQLFSQEIELYGNELALGPVAAAEDQQTTLQSVNWQQASSLEELADQIHTCTLCQLSKSRNKFVFGVGNPHADMMVIGEAPGADEDRIGEPFVGKAGELLDKMLAAISLNRETVYIANILKCRPPQNRDPLPNEMQLCKPYLLKQIELSSPKIILCLGRIAAHALLETTEPLAA

Radius of gyration: 18.17 Å; chains: 1; bounding box: 31×47×49 Å